Protein AF-A0A1Y3YN84-F1 (afdb_monomer)

Secondary structure (DSSP, 8-state):
---SSS--TT---EEE-TT-B--S-TT----B-TTBPPPPTT--EEE-EEEE-GGGTTT-SS-EEEE--SSSS--EEESS---------SSS---HHHHTTSSB--SSHHHHHHHHHHHHHHHTTS----

pLDDT: mean 76.92, std 13.46, range [42.78, 92.5]

Solvent-accessible surface area (backbone atoms only — not comparable to full-atom values): 8540 Å² total; per-residue (Å²): 118,86,88,82,86,90,80,59,95,87,70,72,70,44,81,46,48,93,69,58,38,74,62,93,53,87,85,62,89,51,77,43,51,80,59,36,52,79,88,64,87,98,63,58,65,52,70,50,69,70,44,75,36,69,89,49,46,90,79,38,94,51,58,3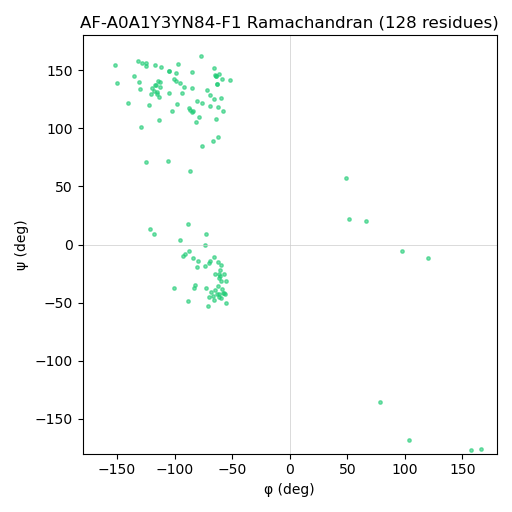6,31,28,42,40,62,96,47,95,54,61,52,67,42,62,74,62,94,56,59,83,72,64,76,88,50,90,62,101,60,75,58,60,90,69,50,64,71,18,56,63,71,60,96,41,64,69,55,41,53,53,51,50,52,51,48,51,61,55,50,68,76,58,69,70,70,128

Radius of gyration: 16.12 Å; Cα contacts (8 Å, |Δi|>4): 164; chains: 1; bounding box: 37×36×44 Å

Structure (mmCIF, N/CA/C/O backbone):
data_AF-A0A1Y3YN84-F1
#
_entry.id   AF-A0A1Y3YN84-F1
#
loop_
_atom_site.group_PDB
_atom_site.id
_atom_site.type_symbol
_atom_site.label_atom_id
_atom_site.label_alt_id
_atom_site.label_comp_id
_atom_site.label_asym_id
_atom_site.label_entity_id
_atom_site.label_seq_id
_atom_site.pdbx_PDB_ins_code
_atom_site.Cartn_x
_atom_site.Cartn_y
_atom_site.Cartn_z
_atom_site.occupancy
_atom_site.B_iso_or_equiv
_atom_site.auth_seq_id
_atom_site.auth_comp_id
_atom_site.auth_asym_id
_atom_site.auth_atom_id
_atom_site.pdbx_PDB_model_num
ATOM 1 N N . MET A 1 1 ? -4.710 -12.314 -6.245 1.00 56.88 1 MET A N 1
ATOM 2 C CA . MET A 1 1 ? -5.282 -11.963 -7.566 1.00 56.88 1 MET A CA 1
ATOM 3 C C . MET A 1 1 ? -4.521 -10.764 -8.119 1.00 56.88 1 MET A C 1
ATOM 5 O O . MET A 1 1 ? -4.291 -9.827 -7.368 1.00 56.88 1 MET A O 1
ATOM 9 N N . TYR A 1 2 ? -4.097 -10.813 -9.382 1.00 60.31 2 TYR A N 1
ATOM 10 C CA . TYR A 1 2 ? -3.457 -9.697 -10.083 1.00 60.31 2 TYR A CA 1
ATOM 11 C C . TYR A 1 2 ? -4.386 -9.208 -11.198 1.00 60.31 2 TYR A C 1
ATOM 13 O O . TYR A 1 2 ? -4.955 -10.024 -11.923 1.00 60.31 2 TYR A O 1
ATOM 21 N N . ALA A 1 3 ? -4.531 -7.892 -11.331 1.00 60.94 3 ALA A N 1
ATOM 22 C CA . ALA A 1 3 ? -5.281 -7.259 -12.407 1.00 60.94 3 ALA A CA 1
ATOM 23 C C . ALA A 1 3 ? -4.397 -6.179 -13.051 1.00 60.94 3 ALA A C 1
ATOM 25 O O . ALA A 1 3 ? -4.227 -5.098 -12.494 1.00 60.94 3 ALA A O 1
ATOM 26 N N . GLY A 1 4 ? -3.798 -6.494 -14.201 1.00 67.38 4 GLY A N 1
ATOM 27 C CA . GLY A 1 4 ? -2.925 -5.589 -14.950 1.00 67.38 4 GLY A CA 1
ATOM 28 C C . GLY A 1 4 ? -2.119 -6.313 -16.031 1.00 67.38 4 GLY A C 1
ATOM 29 O O . GLY A 1 4 ? -2.278 -7.515 -16.237 1.00 67.38 4 GLY A O 1
ATOM 30 N N . GLU A 1 5 ? -1.243 -5.577 -16.710 1.00 67.94 5 GLU A N 1
ATOM 31 C CA . GLU A 1 5 ? -0.194 -6.123 -17.576 1.00 67.94 5 GLU A CA 1
ATOM 32 C C . GLU A 1 5 ? 1.166 -5.751 -16.957 1.00 67.94 5 GLU A C 1
ATOM 34 O O . GLU A 1 5 ? 1.363 -4.598 -16.574 1.00 67.94 5 GLU A O 1
ATOM 39 N N . GLY A 1 6 ? 2.094 -6.707 -16.813 1.00 77.31 6 GLY A N 1
ATOM 40 C CA . GLY A 1 6 ? 3.470 -6.433 -16.359 1.00 77.31 6 GLY A CA 1
ATOM 41 C C . GLY A 1 6 ? 3.942 -7.120 -15.071 1.00 77.31 6 GLY A C 1
ATOM 42 O O . GLY A 1 6 ? 5.145 -7.122 -14.829 1.00 77.31 6 GLY A O 1
ATOM 43 N N . LEU A 1 7 ? 3.053 -7.745 -14.290 1.00 85.31 7 LEU A N 1
ATOM 44 C CA . LEU A 1 7 ? 3.423 -8.586 -13.139 1.00 85.31 7 LEU A CA 1
ATOM 45 C C . LEU A 1 7 ? 2.824 -9.989 -13.236 1.00 85.31 7 LEU A C 1
ATOM 47 O O . LEU A 1 7 ? 1.779 -10.205 -13.852 1.00 85.31 7 LEU A O 1
ATOM 51 N N . GLN A 1 8 ? 3.496 -10.943 -12.604 1.00 85.25 8 GLN A N 1
ATOM 52 C CA . GLN A 1 8 ? 3.094 -12.337 -12.492 1.00 85.25 8 GLN A CA 1
ATOM 53 C C . GLN A 1 8 ? 3.039 -12.774 -11.025 1.00 85.25 8 GLN A C 1
ATOM 55 O O . GLN A 1 8 ? 3.695 -12.216 -10.144 1.00 85.25 8 GLN A O 1
ATOM 60 N N . ASN A 1 9 ? 2.243 -13.810 -10.751 1.00 84.31 9 ASN A N 1
ATOM 61 C CA . ASN A 1 9 ? 2.217 -14.423 -9.427 1.00 84.31 9 ASN A CA 1
ATOM 62 C C . ASN A 1 9 ? 3.616 -14.949 -9.072 1.00 84.31 9 ASN A C 1
ATOM 64 O O . ASN A 1 9 ? 4.174 -15.763 -9.806 1.00 84.31 9 ASN A O 1
ATOM 68 N N . GLY A 1 10 ? 4.137 -14.526 -7.919 1.00 86.50 10 GLY A N 1
ATOM 69 C CA . GLY A 1 10 ? 5.473 -14.894 -7.444 1.00 86.50 10 GLY A CA 1
ATOM 70 C C . GLY A 1 10 ? 6.557 -13.851 -7.723 1.00 86.50 10 GLY A C 1
ATOM 71 O O . GLY A 1 10 ? 7.671 -14.022 -7.229 1.00 86.50 10 GLY A O 1
ATOM 72 N N . ASP A 1 11 ? 6.246 -12.773 -8.448 1.00 89.00 11 ASP A N 1
ATOM 73 C CA . ASP A 1 11 ? 7.189 -11.673 -8.646 1.00 89.00 11 ASP A CA 1
ATOM 74 C C . ASP A 1 11 ? 7.531 -10.982 -7.320 1.00 89.00 11 ASP A C 1
ATOM 76 O O . ASP A 1 11 ? 6.665 -10.700 -6.488 1.00 89.00 11 ASP A O 1
ATOM 80 N N . LEU A 1 12 ? 8.817 -10.668 -7.150 1.00 91.44 12 LEU A N 1
ATOM 81 C CA . LEU A 1 12 ? 9.314 -9.812 -6.080 1.00 91.44 12 LEU A CA 1
ATOM 82 C C . LEU A 1 12 ? 9.506 -8.397 -6.629 1.00 91.44 12 LEU A C 1
ATOM 84 O O . LEU A 1 12 ? 10.291 -8.195 -7.556 1.00 91.44 12 LEU A O 1
ATOM 88 N N . ILE A 1 13 ? 8.818 -7.427 -6.032 1.00 91.56 13 ILE A N 1
ATOM 89 C CA . ILE A 1 13 ? 8.823 -6.027 -6.468 1.00 91.56 13 ILE A CA 1
ATOM 90 C C . ILE A 1 13 ? 9.137 -5.086 -5.307 1.00 91.56 13 ILE A C 1
ATOM 92 O O . ILE A 1 13 ? 8.860 -5.403 -4.149 1.00 91.56 13 ILE A O 1
ATOM 96 N N . TRP A 1 14 ? 9.652 -3.901 -5.625 1.00 91.62 14 TRP A N 1
ATOM 97 C CA . TRP A 1 14 ? 9.703 -2.770 -4.698 1.00 91.62 14 TRP A CA 1
ATOM 98 C C . TRP A 1 14 ? 8.546 -1.808 -4.963 1.00 91.62 14 TRP A C 1
ATOM 100 O O . TRP A 1 14 ? 8.125 -1.629 -6.105 1.00 91.62 14 TRP A O 1
ATOM 110 N N . LEU A 1 15 ? 8.055 -1.159 -3.907 1.00 90.12 15 LEU A N 1
ATOM 111 C CA . LEU A 1 15 ? 7.017 -0.132 -3.988 1.00 90.12 15 LEU A CA 1
ATOM 112 C C . LEU A 1 15 ? 7.593 1.230 -3.613 1.00 90.12 15 LEU A C 1
ATOM 114 O O . LEU A 1 15 ? 8.360 1.343 -2.656 1.00 90.12 15 LEU A O 1
ATOM 118 N N . THR A 1 16 ? 7.180 2.261 -4.341 1.00 88.56 16 THR A N 1
ATOM 119 C CA . THR A 1 16 ? 7.489 3.661 -4.035 1.00 88.56 16 THR A CA 1
ATOM 120 C C . THR A 1 16 ? 6.230 4.525 -4.104 1.00 88.56 16 THR A C 1
ATOM 122 O O . THR A 1 16 ? 5.237 4.141 -4.721 1.00 88.56 16 THR A O 1
ATOM 125 N N . SER A 1 17 ? 6.251 5.676 -3.434 1.00 86.31 17 SER A N 1
ATOM 126 C CA . SER A 1 17 ? 5.176 6.672 -3.447 1.00 86.31 17 SER A CA 1
ATOM 127 C C . SER A 1 17 ? 5.747 8.070 -3.255 1.00 86.31 17 SER A C 1
ATOM 129 O O . SER A 1 17 ? 6.591 8.273 -2.381 1.00 86.31 17 SER A O 1
ATOM 131 N N . SER A 1 18 ? 5.241 9.066 -3.988 1.00 81.19 18 SER A N 1
ATOM 132 C CA . SER A 1 18 ? 5.625 10.470 -3.776 1.00 81.19 18 SER A CA 1
ATOM 133 C C . SER A 1 18 ? 5.073 11.044 -2.463 1.00 81.19 18 SER A C 1
ATOM 135 O O . SER A 1 18 ? 5.544 12.078 -1.973 1.00 81.19 18 SER A O 1
ATOM 137 N N . GLN A 1 19 ? 4.092 10.365 -1.858 1.00 77.31 19 GLN A N 1
ATOM 138 C CA . GLN A 1 19 ? 3.554 10.713 -0.544 1.00 77.31 19 GLN A CA 1
ATOM 139 C C . GLN A 1 19 ? 4.432 10.210 0.606 1.00 77.31 19 GLN A C 1
ATOM 141 O O . GLN A 1 19 ? 4.323 10.734 1.715 1.00 77.31 19 GLN A O 1
ATOM 146 N N . TRP A 1 20 ? 5.309 9.230 0.367 1.00 80.06 20 TRP A N 1
ATOM 147 C CA . TRP A 1 20 ? 6.210 8.703 1.388 1.00 80.06 20 TRP A CA 1
ATOM 148 C C . TRP A 1 20 ? 7.417 9.615 1.533 1.00 80.06 20 TRP A C 1
ATOM 150 O O . TRP A 1 20 ? 8.309 9.655 0.688 1.00 80.06 20 TRP A O 1
ATOM 160 N N . LYS A 1 21 ? 7.436 10.379 2.624 1.00 70.75 21 LYS A N 1
ATOM 161 C CA . LYS A 1 21 ? 8.475 11.378 2.871 1.00 70.75 21 LYS A CA 1
ATOM 162 C C . LYS A 1 21 ? 9.246 11.042 4.131 1.00 70.75 21 LYS A C 1
ATOM 164 O O . LYS A 1 21 ? 8.661 10.785 5.185 1.00 70.75 21 LYS A O 1
ATOM 169 N N . LEU A 1 22 ? 10.569 11.097 4.013 1.00 64.44 22 LEU A N 1
ATOM 170 C CA . LEU A 1 22 ? 11.443 11.223 5.168 1.00 64.44 22 LEU A CA 1
ATOM 171 C C . LEU A 1 22 ? 11.363 12.682 5.642 1.00 64.44 22 LEU A C 1
ATOM 173 O O . LEU A 1 22 ? 11.631 13.585 4.846 1.00 64.44 22 LEU A O 1
ATOM 177 N N . PRO A 1 23 ? 10.976 12.945 6.898 1.00 62.66 23 PRO A N 1
ATOM 178 C CA . PRO A 1 23 ? 11.032 14.281 7.459 1.00 62.66 23 PRO A CA 1
ATOM 179 C C . PRO A 1 23 ? 12.471 14.795 7.411 1.00 62.66 23 PRO A C 1
ATOM 181 O O . PRO A 1 23 ? 13.416 14.055 7.679 1.00 62.66 23 PRO A O 1
ATOM 184 N N . GLU A 1 24 ? 12.637 16.086 7.138 1.00 58.91 24 GLU A N 1
ATOM 185 C CA . GLU A 1 24 ? 13.954 16.729 7.023 1.00 58.91 24 GLU A CA 1
ATOM 186 C C . GLU A 1 24 ? 14.769 16.690 8.330 1.00 58.91 24 GLU A C 1
ATOM 188 O O . GLU A 1 24 ? 15.978 16.921 8.317 1.00 58.91 24 GLU A O 1
ATOM 193 N N . SER A 1 25 ? 14.136 16.378 9.470 1.00 58.28 25 SER A N 1
ATOM 194 C CA . SER A 1 25 ? 14.826 16.279 10.755 1.00 58.28 25 SER A CA 1
ATOM 195 C C . SER A 1 25 ? 15.423 14.879 10.981 1.00 58.28 25 SER A C 1
ATOM 197 O O . SER A 1 25 ? 14.662 13.922 11.194 1.00 58.28 25 SER A O 1
ATOM 199 N N . PRO A 1 26 ? 16.763 14.747 11.069 1.00 50.88 26 PRO A N 1
ATOM 200 C CA . PRO A 1 26 ? 17.454 13.469 11.275 1.00 50.88 26 PRO A CA 1
ATOM 201 C C . PRO A 1 26 ? 17.174 12.823 12.640 1.00 50.88 26 PRO A C 1
ATOM 203 O O . PRO A 1 26 ? 17.522 11.667 12.858 1.00 50.88 26 PRO A O 1
ATOM 206 N N . THR A 1 27 ? 16.538 13.541 13.569 1.00 52.88 27 THR A N 1
ATOM 207 C CA . THR A 1 27 ? 16.152 13.019 14.888 1.00 52.88 27 THR A CA 1
ATOM 208 C C . THR A 1 27 ? 14.827 12.267 14.891 1.00 52.88 27 THR A C 1
ATOM 210 O O . THR A 1 27 ? 14.506 11.636 15.894 1.00 52.88 27 THR A O 1
ATOM 213 N N . SER A 1 28 ? 14.044 12.342 13.811 1.00 53.75 28 SER A N 1
ATOM 214 C CA . SER A 1 28 ? 12.687 11.796 13.820 1.00 53.75 28 SER A CA 1
ATOM 215 C C . SER A 1 28 ? 12.648 10.294 13.547 1.00 53.75 28 SER A C 1
ATOM 217 O O . SER A 1 28 ? 11.863 9.613 14.182 1.00 53.75 28 SER A O 1
ATOM 219 N N . GLY A 1 29 ? 13.484 9.728 12.667 1.00 53.00 29 GLY A N 1
ATOM 220 C CA . GLY A 1 29 ? 13.439 8.282 12.372 1.00 53.00 29 GLY A CA 1
ATOM 221 C C . GLY A 1 29 ? 12.035 7.766 12.003 1.00 53.00 29 GLY A C 1
ATOM 222 O O . GLY A 1 29 ? 11.739 6.585 12.178 1.00 53.00 29 GLY A O 1
ATOM 223 N N . HIS A 1 30 ? 11.152 8.657 11.550 1.00 56.09 30 HIS A N 1
ATOM 224 C CA . HIS A 1 30 ? 9.750 8.381 11.269 1.00 56.09 30 HIS A CA 1
ATOM 225 C C . HIS A 1 30 ? 9.520 8.574 9.776 1.00 56.09 30 HIS A C 1
ATOM 227 O O . HIS A 1 30 ? 10.022 9.530 9.199 1.00 56.09 30 HIS A O 1
ATOM 233 N N . LEU A 1 31 ? 8.774 7.670 9.150 1.00 65.31 31 LEU A N 1
ATOM 234 C CA . LEU A 1 31 ? 8.291 7.842 7.785 1.00 65.31 31 LEU A CA 1
ATOM 235 C C . LEU A 1 31 ? 6.892 8.451 7.856 1.00 65.31 31 LEU A C 1
ATOM 237 O O . LEU A 1 31 ? 6.048 7.945 8.593 1.00 65.31 31 LEU A O 1
ATOM 241 N N . GLN A 1 32 ? 6.634 9.518 7.103 1.00 66.81 32 GLN A N 1
ATOM 242 C CA . GLN A 1 32 ? 5.280 10.044 6.965 1.00 66.81 32 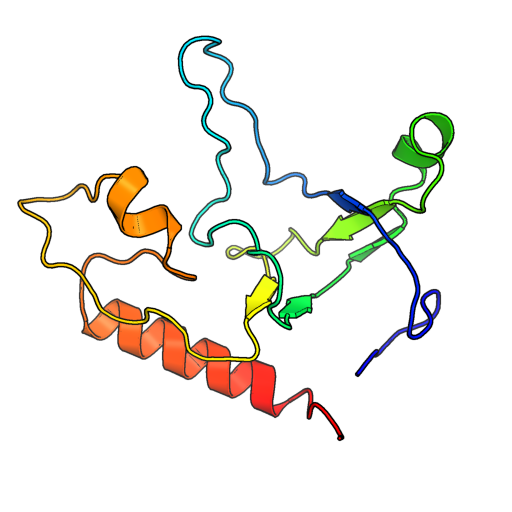GLN A CA 1
ATOM 243 C C . GLN A 1 32 ? 4.575 9.321 5.811 1.00 66.81 32 GLN A C 1
ATOM 245 O O . GLN A 1 32 ? 5.006 9.434 4.665 1.00 66.81 32 GLN A O 1
ATOM 250 N N . THR A 1 33 ? 3.496 8.596 6.118 1.00 66.12 33 THR A N 1
ATOM 251 C CA . THR A 1 33 ? 2.721 7.786 5.153 1.00 66.12 33 THR A CA 1
ATOM 252 C C . THR A 1 33 ? 1.262 8.235 5.000 1.00 66.12 33 THR A C 1
ATOM 254 O O . THR A 1 33 ? 0.463 7.563 4.353 1.00 66.12 33 THR A O 1
ATOM 257 N N . GLY A 1 34 ? 0.893 9.383 5.578 1.00 67.12 34 GLY A N 1
ATOM 258 C CA . GLY A 1 34 ? -0.483 9.884 5.559 1.00 67.12 34 GLY A CA 1
ATOM 259 C C . GLY A 1 34 ? -1.375 9.180 6.587 1.00 67.12 34 GLY A C 1
ATOM 260 O O . GLY A 1 34 ? -0.980 9.026 7.739 1.00 67.12 34 GLY A O 1
ATOM 261 N N . TYR A 1 35 ? -2.587 8.796 6.179 1.00 65.12 35 TYR A N 1
ATOM 262 C CA . TYR A 1 35 ? -3.607 8.167 7.039 1.00 65.12 35 TYR A CA 1
ATOM 263 C C . TYR A 1 35 ? -3.498 6.636 7.140 1.00 65.12 35 TYR A C 1
ATOM 265 O O . TYR A 1 35 ? -4.260 6.021 7.887 1.00 65.12 35 TYR A O 1
ATOM 273 N N . VAL A 1 36 ? -2.592 6.025 6.373 1.00 72.00 36 VAL A N 1
ATOM 274 C CA . VAL A 1 36 ? -2.419 4.570 6.278 1.00 72.00 36 VAL A CA 1
ATOM 275 C C . VAL A 1 36 ? -1.007 4.220 6.734 1.00 72.00 36 VAL A C 1
ATOM 277 O O . VAL A 1 36 ? -0.046 4.893 6.349 1.00 72.00 36 VAL A O 1
ATOM 280 N N . ASN A 1 37 ? -0.86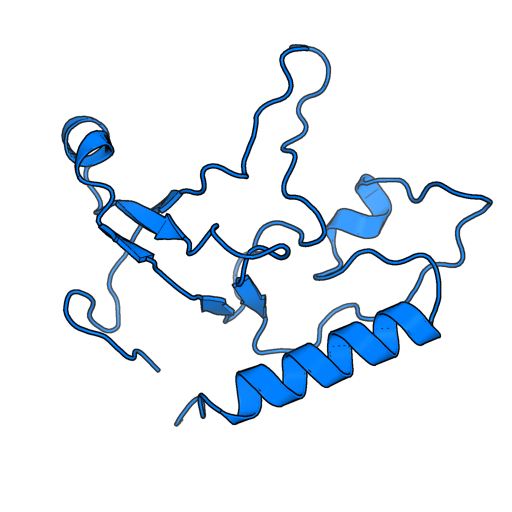7 3.192 7.566 1.00 77.25 37 ASN A N 1
ATOM 281 C CA . ASN A 1 37 ? 0.448 2.692 7.967 1.00 77.25 37 ASN A CA 1
ATOM 282 C C . ASN A 1 37 ? 1.095 1.845 6.865 1.00 77.25 37 ASN A C 1
ATOM 284 O O . ASN A 1 37 ? 0.435 1.359 5.949 1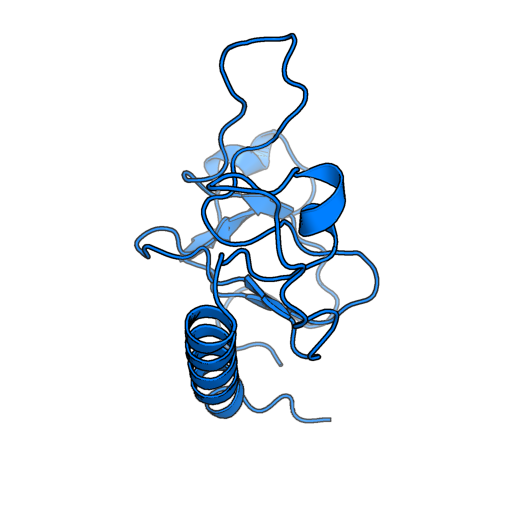.00 77.25 37 ASN A O 1
ATOM 288 N N . LEU A 1 38 ? 2.411 1.642 6.961 1.00 79.56 38 LEU A N 1
ATOM 289 C CA . LEU A 1 38 ? 3.092 0.727 6.049 1.00 79.56 38 LEU A CA 1
ATOM 290 C C . LEU A 1 38 ? 2.558 -0.712 6.191 1.00 79.56 38 LEU A C 1
ATOM 292 O O . LEU A 1 38 ? 2.266 -1.147 7.315 1.00 79.56 38 LEU A O 1
ATOM 296 N N . PRO A 1 39 ? 2.523 -1.475 5.082 1.00 84.62 39 PRO A N 1
ATOM 297 C CA . PRO A 1 39 ? 2.237 -2.903 5.108 1.00 84.62 39 PRO A CA 1
ATOM 298 C C . PRO A 1 39 ? 3.130 -3.651 6.099 1.00 84.62 39 PRO A C 1
ATOM 300 O O . PRO A 1 39 ? 4.322 -3.368 6.230 1.00 84.62 39 PRO A O 1
ATOM 303 N N . GLN A 1 40 ? 2.545 -4.625 6.784 1.00 83.56 40 GLN A N 1
ATOM 304 C CA . GLN A 1 40 ? 3.235 -5.540 7.681 1.00 83.56 40 GLN A CA 1
ATOM 305 C C . GLN A 1 40 ? 3.566 -6.847 6.961 1.00 83.56 40 GLN A C 1
ATOM 307 O O . GLN A 1 40 ? 2.895 -7.264 6.019 1.00 83.56 40 GLN A O 1
ATOM 312 N N . ASN A 1 41 ? 4.593 -7.533 7.451 1.00 85.62 41 ASN A N 1
ATOM 313 C CA . ASN A 1 41 ? 4.989 -8.833 6.915 1.00 85.62 41 ASN A CA 1
ATOM 314 C C . ASN A 1 41 ? 3.906 -9.899 7.151 1.00 85.62 41 ASN A C 1
ATOM 316 O O . ASN A 1 41 ? 3.221 -9.868 8.171 1.00 85.62 41 ASN A O 1
ATOM 320 N N . ASN A 1 42 ? 3.854 -10.902 6.267 1.00 86.56 42 ASN A N 1
ATOM 321 C CA . ASN A 1 42 ? 2.968 -12.077 6.344 1.00 86.56 42 ASN A CA 1
ATOM 322 C C . ASN A 1 42 ? 1.464 -11.789 6.197 1.00 86.56 42 ASN A C 1
ATOM 324 O O . ASN A 1 42 ? 0.650 -12.625 6.584 1.00 86.56 42 ASN A O 1
ATOM 328 N N . TRP A 1 43 ? 1.100 -10.642 5.626 1.00 87.56 43 TRP A N 1
ATOM 329 C CA . TRP A 1 43 ? -0.281 -10.308 5.287 1.00 87.56 43 TRP A CA 1
ATOM 330 C C . TRP A 1 43 ? -0.443 -10.125 3.782 1.00 87.56 43 TRP A C 1
ATOM 332 O O . TRP A 1 43 ? 0.509 -9.799 3.070 1.00 87.56 43 TRP A O 1
ATOM 342 N N . GLU A 1 44 ? -1.666 -10.336 3.311 1.00 88.62 44 GLU A N 1
ATOM 343 C CA . GLU A 1 44 ? -2.042 -10.108 1.922 1.00 88.62 44 GLU A CA 1
ATOM 344 C C . GLU A 1 44 ? -2.652 -8.720 1.772 1.00 88.62 44 GLU A C 1
ATOM 346 O O . GLU A 1 44 ? -3.433 -8.283 2.618 1.00 88.62 44 GLU A O 1
ATOM 351 N N . TYR A 1 45 ? -2.303 -8.034 0.686 1.00 89.38 45 TYR A N 1
ATOM 352 C CA . TYR A 1 45 ? -2.735 -6.666 0.438 1.00 89.38 45 TYR A CA 1
ATOM 353 C C . TYR A 1 45 ? -3.301 -6.507 -0.971 1.00 89.38 45 TYR A C 1
ATOM 355 O O . TYR A 1 45 ? -2.731 -7.003 -1.944 1.00 89.38 45 TYR A O 1
ATOM 363 N N . LEU A 1 46 ? -4.381 -5.737 -1.082 1.00 89.56 46 LEU A N 1
ATOM 364 C CA . LEU A 1 46 ? -4.838 -5.144 -2.329 1.00 89.56 46 LEU A CA 1
ATOM 365 C C . LEU A 1 46 ? -4.071 -3.835 -2.547 1.00 89.56 46 LEU A C 1
ATOM 367 O O . LEU A 1 46 ? -4.201 -2.890 -1.767 1.00 89.56 46 LEU A O 1
ATOM 371 N N . VAL A 1 47 ? -3.261 -3.793 -3.604 1.00 89.62 47 VAL A N 1
ATOM 372 C CA . VAL A 1 47 ? -2.363 -2.674 -3.917 1.00 89.62 47 VAL A CA 1
ATOM 373 C C . VAL A 1 47 ? -2.704 -2.108 -5.289 1.00 89.62 47 VAL A C 1
ATOM 375 O O . VAL A 1 47 ? -2.765 -2.849 -6.269 1.00 89.62 47 VAL A O 1
ATOM 378 N N . PHE A 1 48 ? -2.879 -0.789 -5.377 1.00 88.88 48 PHE A N 1
ATOM 379 C CA . PHE A 1 48 ? -3.130 -0.107 -6.648 1.00 88.88 48 PHE A CA 1
ATOM 380 C C . PHE A 1 48 ? -1.854 0.569 -7.147 1.00 88.88 48 PHE A C 1
ATOM 382 O O . PHE A 1 48 ? -1.340 1.505 -6.532 1.00 88.88 48 PHE A O 1
ATOM 389 N N . LEU A 1 49 ? -1.354 0.090 -8.284 1.00 89.44 49 LEU A N 1
ATOM 390 C CA . LEU A 1 49 ? -0.141 0.591 -8.924 1.00 89.44 49 LEU A CA 1
ATOM 391 C C . LEU A 1 49 ? -0.503 1.568 -10.045 1.00 89.44 49 LEU A C 1
ATOM 393 O O . LEU A 1 49 ? -1.457 1.345 -10.788 1.00 89.44 49 LEU A O 1
ATOM 397 N N . GLN A 1 50 ? 0.275 2.638 -10.179 1.00 89.50 50 GLN A N 1
ATOM 398 C CA . GLN A 1 50 ? 0.206 3.545 -11.323 1.00 89.50 50 GLN A CA 1
ATOM 399 C C . GLN A 1 50 ? 1.006 3.006 -12.516 1.00 89.50 50 GLN A C 1
ATOM 401 O O . GLN A 1 50 ? 0.606 3.200 -13.662 1.00 89.50 50 GLN A O 1
ATOM 406 N N . GLY A 1 51 ? 2.122 2.327 -12.247 1.00 89.50 51 GLY A N 1
ATOM 407 C CA . GLY A 1 51 ? 3.011 1.769 -13.264 1.00 89.50 51 GLY A CA 1
ATOM 408 C C . GLY A 1 51 ? 4.432 1.544 -12.737 1.00 89.50 51 GLY A C 1
ATOM 409 O O . GLY A 1 51 ? 4.680 1.764 -11.547 1.00 89.50 51 GLY A O 1
ATOM 410 N N . PRO A 1 52 ? 5.358 1.087 -13.596 1.00 91.12 52 PRO A N 1
ATOM 411 C CA . PRO A 1 52 ? 6.771 0.981 -13.246 1.00 91.12 52 PRO A CA 1
ATOM 412 C C . PRO A 1 52 ? 7.384 2.369 -13.000 1.00 91.12 52 PRO A C 1
ATOM 414 O O . PRO A 1 52 ? 7.009 3.349 -13.643 1.00 91.12 52 PRO A O 1
ATOM 417 N N . ALA A 1 53 ? 8.323 2.437 -12.058 1.00 91.19 53 ALA A N 1
ATOM 418 C CA . ALA A 1 53 ? 9.099 3.626 -11.717 1.00 91.19 53 ALA A CA 1
ATOM 419 C C . ALA A 1 53 ? 10.527 3.473 -12.269 1.00 91.19 53 ALA A C 1
ATOM 421 O O . ALA A 1 53 ? 11.487 3.202 -11.535 1.00 91.19 53 ALA A O 1
ATOM 422 N N . ASP A 1 54 ? 10.639 3.566 -13.597 1.00 89.56 54 ASP A N 1
ATOM 423 C CA . ASP A 1 54 ? 11.854 3.263 -14.364 1.00 89.56 54 ASP A CA 1
ATOM 424 C C . ASP A 1 54 ? 13.075 4.087 -13.919 1.00 89.56 54 ASP A C 1
ATOM 426 O O . ASP A 1 54 ? 14.217 3.645 -14.063 1.00 89.56 54 ASP A O 1
ATOM 430 N N . GLU A 1 55 ? 12.864 5.267 -13.331 1.00 90.44 55 GLU A N 1
ATOM 431 C CA . GLU A 1 55 ? 13.926 6.117 -12.795 1.00 90.44 55 GLU A CA 1
ATOM 432 C C . GLU A 1 55 ? 14.734 5.452 -11.669 1.00 90.44 55 GLU A C 1
ATOM 434 O O . GLU A 1 55 ? 15.904 5.791 -11.472 1.00 90.44 55 GLU A O 1
ATOM 439 N N . PHE A 1 56 ? 14.147 4.485 -10.956 1.00 88.88 56 PHE A N 1
ATOM 440 C CA . PHE A 1 56 ? 14.811 3.740 -9.884 1.00 88.88 56 PHE A CA 1
ATOM 441 C C . PHE A 1 56 ? 15.463 2.440 -10.370 1.00 88.88 56 PHE A C 1
ATOM 443 O O . PHE A 1 56 ? 16.254 1.839 -9.638 1.00 88.88 56 PHE A O 1
ATOM 450 N N . GLN A 1 57 ? 15.197 2.017 -11.607 1.00 87.19 57 GLN A N 1
ATOM 451 C CA . GLN A 1 57 ? 15.725 0.770 -12.161 1.00 87.19 57 GLN A CA 1
ATOM 452 C C . GLN A 1 57 ? 17.266 0.692 -12.213 1.00 87.19 57 GLN A C 1
ATOM 454 O O . GLN A 1 57 ? 17.802 -0.402 -12.047 1.00 87.19 57 GLN A O 1
ATOM 459 N N . PRO A 1 58 ? 18.025 1.794 -12.393 1.00 90.94 58 PRO A N 1
ATOM 460 C CA . PRO A 1 58 ? 19.487 1.758 -12.288 1.00 90.94 58 PRO A CA 1
ATOM 461 C C . PRO A 1 58 ? 20.023 1.526 -10.865 1.00 90.94 58 PRO A C 1
ATOM 463 O O . PRO A 1 58 ? 21.218 1.279 -10.709 1.00 90.94 58 PRO A O 1
ATOM 466 N N . ILE A 1 59 ? 19.182 1.666 -9.833 1.00 91.81 59 ILE A N 1
ATOM 467 C CA . ILE A 1 59 ? 19.569 1.604 -8.413 1.00 91.81 59 ILE A CA 1
ATOM 468 C C . ILE A 1 59 ? 19.234 0.236 -7.812 1.00 91.81 59 ILE A C 1
ATOM 470 O O . ILE A 1 59 ? 20.002 -0.278 -6.997 1.00 91.81 59 ILE A O 1
ATOM 474 N N . TYR A 1 60 ? 18.104 -0.350 -8.206 1.00 89.00 60 TYR A N 1
ATOM 475 C CA . TYR A 1 60 ? 17.590 -1.595 -7.643 1.00 89.00 60 TYR A CA 1
ATOM 476 C C . TYR A 1 60 ? 17.589 -2.720 -8.678 1.00 89.00 60 TYR A C 1
ATOM 478 O O . TYR A 1 60 ? 17.259 -2.518 -9.843 1.00 89.00 60 TYR A O 1
ATOM 486 N N . GLU A 1 61 ? 17.940 -3.927 -8.236 1.00 89.62 61 GLU A N 1
ATOM 487 C CA . GLU A 1 61 ? 17.919 -5.117 -9.094 1.00 89.62 61 GLU A CA 1
ATOM 488 C C . GLU A 1 61 ? 16.488 -5.581 -9.393 1.00 89.62 61 GLU A C 1
ATOM 490 O O . GLU A 1 61 ? 16.199 -6.031 -10.499 1.00 89.62 61 GLU A O 1
ATOM 495 N N . GLN A 1 62 ? 15.587 -5.474 -8.412 1.00 90.94 62 GLN A N 1
ATOM 496 C CA . GLN A 1 62 ? 14.176 -5.818 -8.576 1.00 90.94 62 GLN A CA 1
ATOM 497 C C . GLN A 1 62 ? 13.403 -4.634 -9.168 1.00 90.94 62 GLN A C 1
ATOM 499 O O . GLN A 1 62 ? 13.740 -3.481 -8.880 1.00 90.94 62 GLN A O 1
ATOM 504 N N . PRO A 1 63 ? 12.347 -4.901 -9.952 1.00 91.50 63 PRO A N 1
ATOM 505 C CA . PRO A 1 63 ? 11.534 -3.846 -10.531 1.00 91.50 63 PRO A CA 1
ATOM 506 C C . PRO A 1 63 ? 10.853 -3.021 -9.436 1.00 91.50 63 PRO A C 1
ATOM 508 O O . PRO A 1 63 ? 10.346 -3.553 -8.442 1.00 91.50 63 PRO A O 1
ATOM 511 N N . VAL A 1 64 ? 10.840 -1.707 -9.639 1.00 92.50 64 VAL A N 1
ATOM 512 C CA . VAL A 1 64 ? 10.214 -0.744 -8.733 1.00 92.50 64 VAL A CA 1
ATOM 513 C C . VAL A 1 64 ? 8.912 -0.266 -9.359 1.00 92.50 64 VAL A C 1
ATOM 515 O O . VAL A 1 64 ? 8.894 0.131 -10.521 1.00 92.50 64 VAL A O 1
ATOM 518 N N . TYR A 1 65 ? 7.826 -0.292 -8.594 1.00 92.12 65 TYR A N 1
ATOM 519 C CA . TYR A 1 65 ? 6.516 0.178 -9.026 1.00 92.12 65 TYR A CA 1
ATOM 520 C C . TYR A 1 65 ? 6.049 1.362 -8.187 1.00 92.12 65 TYR A C 1
ATOM 522 O O . TYR A 1 65 ? 6.154 1.371 -6.958 1.00 92.12 65 TYR A O 1
ATOM 530 N N . GLN A 1 66 ? 5.495 2.352 -8.874 1.00 90.50 66 GLN A N 1
ATOM 531 C CA . GLN A 1 66 ? 4.887 3.526 -8.279 1.00 90.50 66 GLN A CA 1
ATOM 532 C C . GLN A 1 66 ? 3.469 3.177 -7.820 1.00 90.50 66 GLN A C 1
ATOM 534 O O . GLN A 1 66 ? 2.625 2.740 -8.610 1.00 90.50 66 GLN A O 1
ATOM 539 N N . LEU A 1 67 ? 3.202 3.385 -6.533 1.00 89.81 67 LEU A N 1
ATOM 540 C CA . LEU A 1 67 ? 1.855 3.347 -5.986 1.00 89.81 67 LEU A CA 1
ATOM 541 C C . LEU A 1 67 ? 1.030 4.463 -6.603 1.00 89.81 67 LEU A C 1
ATOM 543 O O . LEU A 1 67 ? 1.519 5.565 -6.849 1.00 89.81 67 LEU A O 1
ATOM 547 N N . ARG A 1 68 ? -0.250 4.186 -6.803 1.00 87.25 68 ARG A N 1
ATOM 548 C CA . ARG A 1 68 ? -1.198 5.216 -7.180 1.00 87.25 68 ARG A CA 1
ATOM 549 C C . ARG A 1 68 ? -1.319 6.234 -6.038 1.00 87.25 68 ARG A C 1
ATOM 551 O O . ARG A 1 68 ? -1.873 5.923 -4.989 1.00 87.25 68 ARG A O 1
ATOM 558 N N . ASP A 1 69 ? -0.769 7.427 -6.234 1.00 79.50 69 ASP A N 1
ATOM 559 C CA . ASP A 1 69 ? -0.634 8.465 -5.206 1.00 79.50 69 ASP A CA 1
ATOM 560 C C . ASP A 1 69 ? -1.328 9.792 -5.579 1.00 79.50 69 ASP A C 1
ATOM 562 O O . ASP A 1 69 ? -1.186 10.797 -4.881 1.00 79.50 69 ASP A O 1
ATOM 566 N N . ASP A 1 70 ? -2.169 9.761 -6.619 1.00 79.19 70 ASP A N 1
ATOM 567 C CA . ASP A 1 70 ? -3.158 10.794 -6.962 1.00 79.19 70 ASP A CA 1
ATOM 568 C C . ASP A 1 70 ? -4.374 10.797 -6.010 1.00 79.19 70 ASP A C 1
ATOM 570 O O . ASP A 1 70 ? -5.288 11.609 -6.160 1.00 79.19 70 ASP A O 1
ATOM 574 N N . LEU A 1 71 ? -4.393 9.895 -5.025 1.00 73.88 71 LEU A N 1
ATOM 575 C CA . LEU A 1 71 ? -5.467 9.713 -4.052 1.00 73.88 71 LEU A CA 1
ATOM 576 C C . LEU A 1 71 ? -5.092 10.282 -2.679 1.00 73.88 71 LEU A C 1
ATOM 578 O O . LEU A 1 71 ? -3.942 10.230 -2.254 1.00 73.88 71 LEU A O 1
ATOM 582 N N . THR A 1 72 ? -6.092 10.755 -1.931 1.00 69.31 72 THR A N 1
ATOM 583 C CA . THR A 1 72 ? -5.919 11.239 -0.545 1.00 69.31 72 THR A CA 1
ATOM 584 C C . THR A 1 72 ? -5.402 10.155 0.406 1.00 69.31 72 THR A C 1
ATOM 586 O O . THR A 1 72 ? -4.743 10.457 1.398 1.00 69.31 72 THR A O 1
ATOM 589 N N . LEU A 1 73 ? -5.722 8.893 0.120 1.00 68.38 73 LEU A N 1
ATOM 590 C CA . LEU A 1 73 ? -5.285 7.729 0.880 1.00 68.38 73 LEU A CA 1
ATOM 591 C C . LEU A 1 73 ? -4.385 6.885 -0.013 1.00 68.38 73 LEU A C 1
ATOM 593 O O . LEU A 1 73 ? -4.778 6.556 -1.132 1.00 68.38 73 LEU A O 1
ATOM 597 N N . THR A 1 74 ? -3.204 6.515 0.490 1.00 73.56 74 THR A N 1
ATOM 598 C CA . THR A 1 74 ? -2.349 5.539 -0.192 1.00 73.56 74 THR A CA 1
ATOM 599 C C . THR A 1 74 ? -3.110 4.208 -0.263 1.00 73.56 74 THR A C 1
ATOM 601 O O . THR A 1 74 ? -3.454 3.658 0.785 1.00 73.56 74 THR A O 1
ATOM 604 N N . PRO A 1 75 ? -3.405 3.686 -1.463 1.00 78.00 75 PRO A N 1
ATOM 605 C CA . PRO A 1 75 ? -4.345 2.588 -1.646 1.00 78.00 75 PRO A CA 1
ATOM 606 C C . PRO A 1 75 ? -3.638 1.236 -1.479 1.00 78.00 75 PRO A C 1
ATOM 608 O O . PRO A 1 75 ? -3.523 0.452 -2.421 1.00 78.00 75 PRO A O 1
ATOM 611 N N . ILE A 1 76 ? -3.121 0.985 -0.277 1.00 87.81 76 ILE A N 1
ATOM 612 C CA . ILE A 1 76 ? -2.654 -0.336 0.138 1.00 87.81 76 ILE A CA 1
ATOM 613 C C . ILE A 1 76 ? -3.576 -0.813 1.249 1.00 87.81 76 ILE A C 1
ATOM 615 O O . ILE A 1 76 ? -3.524 -0.286 2.357 1.00 87.81 76 ILE A O 1
ATOM 619 N N . LEU A 1 77 ? -4.427 -1.785 0.931 1.00 88.31 77 LEU A N 1
ATOM 620 C CA . LEU A 1 77 ? -5.465 -2.270 1.833 1.00 88.31 77 LEU A CA 1
ATOM 621 C C . LEU A 1 77 ? -5.171 -3.708 2.244 1.00 88.31 77 LEU A C 1
ATOM 623 O O . LEU A 1 77 ? -4.969 -4.554 1.376 1.00 88.31 77 LEU A O 1
ATOM 627 N N . CYS A 1 78 ? -5.146 -4.004 3.541 1.00 89.06 78 CYS A N 1
ATOM 628 C CA . CYS A 1 78 ? -4.952 -5.375 4.016 1.00 89.06 78 CYS A CA 1
ATOM 629 C C . CYS A 1 78 ? -6.195 -6.206 3.685 1.00 89.06 78 CYS A C 1
ATOM 631 O O . CYS A 1 78 ? -7.304 -5.816 4.031 1.00 89.06 78 CYS A O 1
ATOM 633 N N . CYS A 1 79 ? -6.051 -7.365 3.050 1.00 88.25 79 CYS A N 1
ATOM 634 C CA . CYS A 1 79 ? -7.196 -8.220 2.723 1.00 88.25 79 CYS A CA 1
ATOM 635 C C . CYS A 1 79 ? -7.901 -8.757 3.978 1.00 88.25 79 CYS A C 1
ATOM 637 O O . CYS A 1 79 ? -9.097 -9.039 3.943 1.00 88.25 79 CYS A O 1
ATOM 639 N N . THR A 1 80 ? -7.169 -8.861 5.088 1.00 86.62 80 THR A N 1
ATOM 640 C CA . THR A 1 80 ? -7.701 -9.285 6.383 1.00 86.62 80 THR A CA 1
ATOM 641 C C . THR A 1 80 ? -7.944 -8.079 7.279 1.00 86.62 80 THR A C 1
ATOM 643 O O . THR A 1 80 ? -7.153 -7.135 7.320 1.00 86.62 80 THR A O 1
ATOM 646 N N . ASP A 1 81 ? -9.026 -8.122 8.047 1.00 84.81 81 ASP A N 1
ATOM 647 C CA . ASP A 1 81 ? -9.253 -7.162 9.118 1.00 84.81 81 ASP A CA 1
ATOM 648 C C . ASP A 1 81 ? -8.415 -7.555 10.327 1.00 84.81 81 ASP A C 1
ATOM 650 O O . ASP A 1 81 ? -8.659 -8.570 10.980 1.00 84.81 81 ASP A O 1
ATOM 654 N N . TRP A 1 82 ? -7.397 -6.756 10.613 1.00 73.00 82 TRP A N 1
ATOM 655 C CA . TRP A 1 82 ? -6.559 -6.920 11.789 1.00 73.00 82 TRP A CA 1
ATOM 656 C C . TRP A 1 82 ? -6.453 -5.566 12.493 1.00 73.00 82 TRP A C 1
ATOM 658 O O . TRP A 1 82 ? -6.264 -4.539 11.845 1.00 73.00 82 TRP A O 1
ATOM 668 N N . ASN A 1 83 ? -6.622 -5.572 13.819 1.00 64.56 83 ASN A N 1
ATOM 669 C CA . ASN A 1 83 ? -6.522 -4.395 14.689 1.00 64.56 83 ASN A CA 1
ATOM 670 C C . ASN A 1 83 ? -7.323 -3.163 14.208 1.00 64.56 83 ASN A C 1
ATOM 672 O O . ASN A 1 83 ? -6.772 -2.079 14.028 1.00 64.56 83 ASN A O 1
ATOM 676 N N . ALA A 1 84 ? -8.636 -3.328 14.021 1.00 59.94 84 ALA A N 1
ATOM 677 C CA . ALA A 1 84 ? -9.567 -2.233 13.714 1.00 59.94 84 ALA A CA 1
ATOM 678 C C . ALA A 1 84 ? -10.147 -1.557 14.978 1.00 59.94 84 ALA A C 1
ATOM 680 O O . ALA A 1 84 ? -11.182 -0.897 14.916 1.00 59.94 84 ALA A O 1
ATOM 681 N N . GLU A 1 85 ? -9.525 -1.749 16.142 1.00 59.56 85 GLU A N 1
ATOM 682 C CA . GLU A 1 85 ? -9.991 -1.163 17.401 1.00 59.56 85 GLU A CA 1
ATOM 683 C C . GLU A 1 85 ? -9.448 0.265 17.551 1.00 59.56 85 GLU A C 1
ATOM 685 O O . GLU A 1 85 ? -8.273 0.536 17.294 1.00 59.56 85 GLU A O 1
ATOM 690 N N . VAL A 1 86 ? -10.306 1.204 17.954 1.00 58.28 86 VAL A N 1
ATOM 691 C CA . VAL A 1 86 ? -9.873 2.560 18.307 1.00 58.28 86 VAL A CA 1
ATOM 692 C C . VAL A 1 86 ? -9.420 2.540 19.762 1.00 58.28 86 VAL A C 1
ATOM 694 O O . VAL A 1 86 ? -10.237 2.356 20.661 1.00 58.28 86 VAL A O 1
ATOM 697 N N . GLU A 1 87 ? -8.127 2.754 20.014 1.00 57.38 87 GLU A N 1
ATOM 698 C CA . GLU A 1 87 ? -7.687 3.091 21.368 1.00 57.38 87 GLU A CA 1
ATOM 699 C C . GLU A 1 87 ? -8.193 4.502 21.696 1.00 57.38 87 GLU A C 1
ATOM 701 O O . GLU A 1 87 ? -7.862 5.467 21.001 1.00 57.38 87 GLU A O 1
ATOM 706 N N . GLU A 1 88 ? -9.019 4.631 22.740 1.00 53.75 88 GLU A N 1
ATOM 707 C CA . GLU A 1 88 ? -9.429 5.932 23.276 1.00 53.75 88 GLU A CA 1
ATOM 708 C C . GLU A 1 88 ? -8.185 6.679 23.783 1.00 53.75 88 GLU A C 1
ATOM 710 O O . GLU A 1 88 ? -7.729 6.508 24.915 1.00 53.75 88 GLU A O 1
ATOM 715 N N . GLY A 1 89 ? -7.597 7.502 22.915 1.00 52.69 89 GLY A N 1
ATOM 716 C CA . GLY A 1 89 ? -6.475 8.355 23.271 1.00 52.69 89 GLY A CA 1
ATOM 717 C C . GLY A 1 89 ? -6.876 9.394 24.321 1.00 52.69 89 GLY A C 1
ATOM 718 O O . GLY A 1 89 ? -7.977 9.946 24.301 1.00 52.69 89 GLY A O 1
ATOM 719 N N . GLN A 1 90 ? -5.953 9.726 25.227 1.00 42.78 90 GLN A N 1
ATOM 720 C CA . GLN A 1 90 ? -6.087 10.923 26.058 1.00 42.78 90 GLN A CA 1
ATOM 721 C C . GLN A 1 90 ? -5.749 12.171 25.221 1.00 42.78 90 GLN A C 1
ATOM 723 O O . GLN A 1 90 ? -4.621 12.659 25.245 1.00 42.78 90 GLN A O 1
ATOM 728 N N . GLY A 1 91 ? -6.735 12.692 24.483 1.00 50.59 91 GLY A N 1
ATOM 729 C CA . GLY A 1 91 ? -6.648 13.952 23.729 1.00 50.59 91 GLY A CA 1
ATOM 730 C C . GLY A 1 91 ? -6.468 13.795 22.212 1.00 50.59 91 GLY A C 1
ATOM 731 O O . GLY A 1 91 ? -6.604 12.707 21.665 1.00 50.59 91 GLY A O 1
ATOM 732 N N . ASP A 1 92 ? -6.144 14.896 21.527 1.00 50.91 92 ASP A N 1
ATOM 733 C CA . ASP A 1 92 ? -6.138 15.006 20.052 1.00 50.91 92 ASP A CA 1
ATOM 734 C C . ASP A 1 92 ? -4.976 14.267 19.343 1.00 50.91 92 ASP A C 1
ATOM 736 O O . ASP A 1 92 ? -4.769 14.427 18.140 1.00 50.91 92 ASP A O 1
ATOM 740 N N . THR A 1 93 ? -4.194 13.449 20.051 1.00 53.94 93 THR A N 1
ATOM 741 C CA . THR A 1 93 ? -2.986 12.805 19.506 1.00 53.94 93 THR A CA 1
ATOM 742 C C . THR A 1 93 ? -2.853 11.369 19.997 1.00 53.94 93 THR A C 1
ATOM 744 O O . THR A 1 93 ? -2.743 11.137 21.197 1.00 53.94 93 THR A O 1
ATOM 747 N N . ILE A 1 94 ? -2.797 10.416 19.062 1.00 58.19 94 ILE A N 1
ATOM 748 C CA . ILE A 1 94 ? -2.421 9.018 19.320 1.00 58.19 94 ILE A CA 1
ATOM 749 C C . ILE A 1 94 ? -0.908 8.888 19.100 1.00 58.19 94 ILE A C 1
ATOM 751 O O . ILE A 1 94 ? -0.378 9.420 18.118 1.00 58.19 94 ILE A O 1
ATOM 755 N N . LEU A 1 95 ? -0.181 8.203 19.991 1.00 63.53 95 LEU A N 1
ATOM 756 C CA . LEU A 1 95 ? 1.250 7.982 19.778 1.00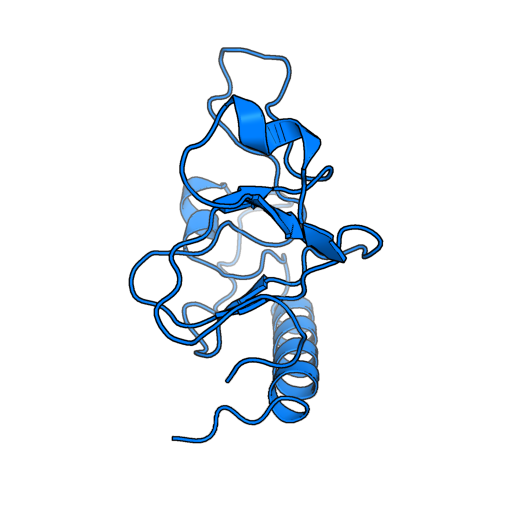 63.53 95 LEU A CA 1
ATOM 757 C C . LEU A 1 95 ? 1.449 6.963 18.653 1.00 63.53 95 LEU A C 1
ATOM 759 O O . LEU A 1 95 ? 0.883 5.875 18.666 1.00 63.53 95 LEU A O 1
ATOM 763 N N . TYR A 1 96 ? 2.344 7.258 17.709 1.00 65.69 96 TYR A N 1
ATOM 764 C CA . TYR A 1 96 ? 2.614 6.357 16.581 1.00 65.69 96 TYR A CA 1
ATOM 765 C C . TYR A 1 96 ? 3.022 4.937 17.018 1.00 65.69 96 TYR A C 1
ATOM 767 O O . TYR A 1 96 ? 2.704 3.962 16.350 1.00 65.69 96 TYR A O 1
ATOM 775 N N . LYS A 1 97 ? 3.688 4.782 18.171 1.00 66.75 97 LYS A N 1
ATOM 776 C CA . LYS A 1 97 ? 4.061 3.462 18.720 1.00 66.75 97 LYS A CA 1
ATOM 777 C C . LYS A 1 97 ? 2.848 2.555 19.015 1.00 66.75 97 LYS A C 1
ATOM 779 O O . LYS A 1 97 ? 3.018 1.339 19.018 1.00 66.75 97 LYS A O 1
ATOM 784 N N . GLU A 1 98 ? 1.692 3.157 19.296 1.00 67.44 98 GLU A N 1
ATOM 785 C CA . GLU A 1 98 ? 0.412 2.502 19.590 1.00 67.44 98 GLU A CA 1
ATOM 786 C C . GLU A 1 98 ? -0.335 2.256 18.272 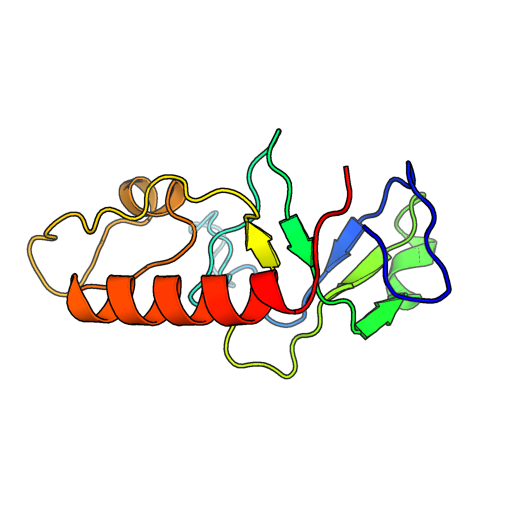1.00 67.44 98 GLU A C 1
ATOM 788 O O . GLU A 1 98 ? -0.670 1.121 17.953 1.00 67.44 98 GLU A O 1
ATOM 793 N N . ALA A 1 99 ? -0.429 3.279 17.414 1.00 68.50 99 ALA A N 1
ATOM 794 C CA . ALA A 1 99 ? -1.137 3.193 16.135 1.00 68.50 99 ALA A CA 1
ATOM 795 C C . ALA A 1 99 ? -0.421 2.391 15.032 1.00 68.50 99 ALA A C 1
ATOM 797 O O . ALA A 1 99 ? -1.070 1.994 14.070 1.00 68.50 99 ALA A O 1
ATOM 798 N N . ARG A 1 100 ? 0.897 2.147 15.115 1.00 71.31 100 ARG A N 1
ATOM 799 C CA . ARG A 1 100 ? 1.684 1.484 14.043 1.00 71.31 100 ARG A CA 1
ATOM 800 C C . ARG A 1 100 ? 1.217 0.069 13.694 1.00 71.31 100 ARG A C 1
ATOM 802 O O . ARG A 1 100 ? 1.635 -0.475 12.678 1.00 71.31 100 ARG A O 1
ATOM 809 N N . TRP A 1 101 ? 0.435 -0.543 14.579 1.00 73.12 101 TRP A N 1
ATOM 810 C CA . TRP A 1 101 ? -0.121 -1.879 14.397 1.00 73.12 101 TRP A CA 1
ATOM 811 C C . TRP A 1 101 ? -1.538 -1.855 13.825 1.00 73.12 101 TRP A C 1
ATOM 813 O O . TRP A 1 101 ? -2.165 -2.905 13.759 1.00 73.12 101 TRP A O 1
ATOM 823 N N . HIS A 1 102 ? -2.068 -0.684 13.480 1.00 76.50 102 HIS A N 1
ATOM 824 C CA . HIS A 1 102 ? -3.381 -0.532 12.863 1.00 76.50 102 HIS A CA 1
ATOM 825 C C . HIS A 1 102 ? -3.188 -0.224 11.378 1.00 76.50 102 HIS A C 1
ATOM 827 O O . HIS A 1 102 ? -2.204 0.400 10.992 1.00 76.50 102 HIS A O 1
ATOM 833 N N . GLU A 1 103 ? -4.112 -0.643 10.521 1.00 81.69 103 GLU A N 1
ATOM 834 C CA . GLU A 1 103 ? -4.087 -0.246 9.106 1.00 81.69 103 GLU A CA 1
ATOM 835 C C . GLU A 1 103 ? -4.433 1.243 8.950 1.00 81.69 103 GLU A C 1
ATOM 837 O O . GLU A 1 103 ? -3.731 1.991 8.264 1.00 81.69 103 GLU A O 1
ATOM 842 N N . PHE A 1 104 ? -5.473 1.674 9.667 1.00 81.50 104 PHE A N 1
ATOM 843 C CA . PHE A 1 104 ? -5.983 3.039 9.678 1.00 81.50 104 PHE A CA 1
ATOM 844 C C . PHE A 1 104 ? -5.741 3.731 11.018 1.00 81.50 104 PHE A C 1
ATOM 846 O O . PHE A 1 104 ? -5.713 3.098 12.073 1.00 81.50 104 PHE A O 1
ATOM 853 N N . CYS A 1 105 ? -5.641 5.059 10.980 1.00 74.38 105 CYS A N 1
ATOM 854 C CA . CYS A 1 105 ? -5.569 5.893 12.175 1.00 74.38 105 CYS A CA 1
ATOM 855 C C . CYS A 1 105 ? -6.715 6.910 12.188 1.00 74.38 105 CYS A C 1
ATOM 857 O O . CYS A 1 105 ? -6.846 7.739 11.286 1.00 74.38 105 CYS A O 1
ATOM 859 N N . THR A 1 106 ? -7.551 6.846 13.221 1.00 73.75 106 THR A N 1
ATOM 860 C CA . THR A 1 106 ? -8.690 7.746 13.437 1.00 73.75 106 THR A CA 1
ATOM 861 C C . THR A 1 106 ? -8.975 7.874 14.930 1.00 73.75 106 THR A C 1
ATOM 863 O O . THR A 1 106 ? -8.637 6.990 15.710 1.00 73.75 106 THR A O 1
ATOM 866 N N . GLN A 1 107 ? -9.578 8.993 15.329 1.00 72.94 107 GLN A N 1
ATOM 867 C CA . GLN A 1 107 ? -9.835 9.336 16.734 1.00 72.94 107 GLN A CA 1
ATOM 868 C C . GLN A 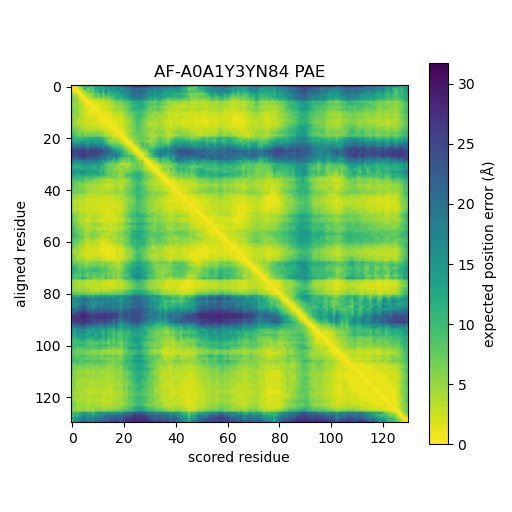1 107 ? -11.198 8.853 17.244 1.00 72.94 107 GLN A C 1
ATOM 870 O O . GLN A 1 107 ? -11.502 9.006 18.423 1.00 72.94 107 GLN A O 1
ATOM 875 N N . THR A 1 108 ? -12.062 8.339 16.366 1.00 77.56 108 THR A N 1
ATOM 876 C CA . THR A 1 108 ? -13.435 7.968 16.731 1.00 77.56 108 THR A CA 1
ATOM 877 C C . THR A 1 108 ? -13.800 6.614 16.155 1.00 77.56 108 THR A C 1
ATOM 879 O O . THR A 1 108 ? -13.421 6.301 15.024 1.00 77.56 108 THR A O 1
ATOM 882 N N . GLN A 1 109 ? -14.605 5.849 16.897 1.00 81.12 109 GLN A N 1
ATOM 883 C CA . GLN A 1 109 ? -15.136 4.580 16.404 1.00 81.12 109 GLN A CA 1
ATOM 884 C C . GLN A 1 109 ? -15.940 4.780 15.116 1.00 81.12 109 GLN A C 1
ATOM 886 O O . GLN A 1 109 ? -15.713 4.069 14.151 1.00 81.12 109 GLN A O 1
ATOM 891 N N . GLN A 1 110 ? -16.766 5.832 15.035 1.00 84.19 110 GLN A N 1
ATOM 892 C CA . GLN A 1 110 ? -17.506 6.159 13.811 1.00 84.19 110 GLN A CA 1
ATOM 893 C C . GLN A 1 110 ? -16.580 6.373 12.600 1.00 84.19 110 GLN A C 1
ATOM 895 O O . GLN A 1 110 ? -16.889 5.934 11.491 1.00 84.19 110 GLN A O 1
ATOM 900 N N . GLY A 1 111 ? -15.448 7.057 12.792 1.00 83.25 111 GLY A N 1
ATOM 901 C CA . GLY A 1 111 ? -14.454 7.240 11.739 1.00 83.25 111 GLY A CA 1
ATOM 902 C C . GLY A 1 111 ? -13.811 5.918 11.319 1.00 83.25 111 GLY A C 1
ATOM 903 O O . GLY A 1 111 ? -13.609 5.702 10.128 1.00 83.25 111 GLY A O 1
ATOM 904 N N . MET A 1 112 ? -13.534 5.028 12.274 1.00 84.50 112 MET A N 1
ATOM 905 C CA . MET A 1 112 ? -13.004 3.693 11.987 1.00 84.50 112 MET A CA 1
ATOM 906 C C . MET A 1 112 ? -14.021 2.844 11.229 1.00 84.50 112 MET A C 1
ATOM 908 O O . MET A 1 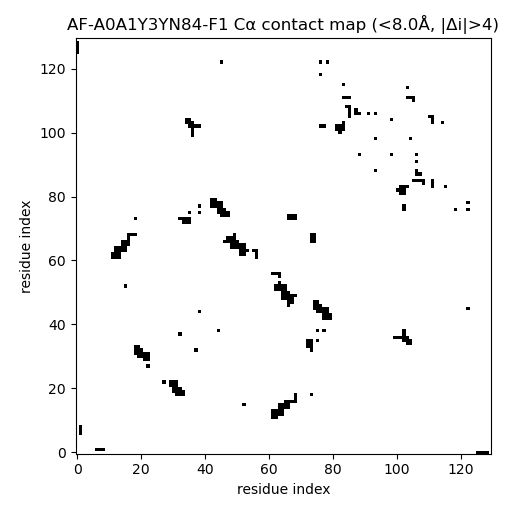112 ? -13.689 2.307 10.179 1.00 84.50 112 MET A O 1
ATOM 912 N N . ASP A 1 113 ? -15.270 2.805 11.691 1.00 86.56 113 ASP A N 1
ATOM 913 C CA . ASP A 1 113 ? -16.362 2.073 11.047 1.00 86.56 113 ASP A CA 1
ATOM 914 C C . ASP A 1 113 ? -16.541 2.529 9.590 1.00 86.56 113 ASP A C 1
ATOM 916 O O . ASP A 1 113 ? -16.654 1.703 8.689 1.00 86.56 113 ASP A O 1
ATOM 920 N N . THR A 1 114 ? -16.471 3.843 9.342 1.00 88.19 114 THR A N 1
ATOM 921 C CA . THR A 1 114 ? -16.560 4.420 7.988 1.00 88.19 114 THR A CA 1
ATOM 922 C C . THR A 1 114 ? -15.395 3.973 7.097 1.00 88.19 114 THR A C 1
ATOM 924 O O . THR A 1 114 ? -15.597 3.649 5.926 1.00 88.19 114 THR A O 1
ATOM 927 N N . LEU A 1 115 ? -14.166 3.957 7.626 1.00 86.75 115 LEU A N 1
ATOM 928 C CA . LEU A 1 115 ? -12.979 3.521 6.881 1.00 86.75 115 LEU A CA 1
ATOM 929 C C . LEU A 1 115 ? -13.016 2.018 6.586 1.00 86.75 115 LEU A C 1
ATOM 931 O O . LEU A 1 115 ? -12.698 1.610 5.469 1.00 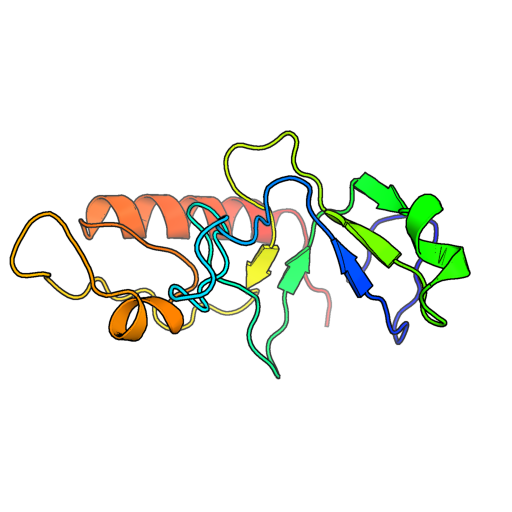86.75 115 LEU A O 1
ATOM 935 N N . MET A 1 116 ? -13.451 1.211 7.553 1.00 88.12 116 MET A N 1
ATOM 936 C CA . MET A 1 116 ? -13.598 -0.236 7.396 1.00 88.12 116 MET A CA 1
ATOM 937 C C . MET A 1 116 ? -14.696 -0.583 6.388 1.00 88.12 116 MET A C 1
ATOM 939 O O . MET A 1 116 ? -14.460 -1.391 5.493 1.00 88.12 116 MET A O 1
ATOM 943 N N . GLU A 1 117 ? -15.853 0.083 6.452 1.00 90.88 117 GLU A N 1
ATOM 944 C CA . GLU A 1 117 ? -16.918 -0.097 5.462 1.00 90.88 117 GLU A CA 1
ATOM 945 C C . GLU A 1 117 ? -16.425 0.251 4.049 1.00 90.88 117 GLU A C 1
ATOM 947 O O . GLU A 1 117 ? -16.617 -0.527 3.111 1.00 90.88 117 GLU A O 1
ATOM 952 N N . ALA A 1 118 ? -15.727 1.380 3.890 1.00 89.38 118 ALA A N 1
ATOM 953 C CA . ALA A 1 118 ? -15.148 1.768 2.607 1.00 89.38 118 ALA A CA 1
ATOM 954 C C . ALA A 1 118 ? -14.118 0.740 2.107 1.00 89.38 118 ALA A C 1
ATOM 956 O O . ALA A 1 118 ? -14.163 0.339 0.942 1.00 89.38 118 ALA A O 1
ATOM 957 N N . LYS A 1 119 ? -13.222 0.266 2.983 1.00 88.62 119 LYS A N 1
ATOM 958 C CA . LYS A 1 119 ? -12.253 -0.796 2.680 1.00 88.62 119 LYS A CA 1
ATOM 959 C C . LYS A 1 119 ? -12.956 -2.050 2.159 1.00 88.62 119 LYS A C 1
ATOM 961 O O . LYS A 1 119 ? -12.580 -2.561 1.104 1.00 88.62 119 LYS A O 1
ATOM 966 N N . HIS A 1 120 ? -13.989 -2.527 2.854 1.00 90.25 120 HIS A N 1
ATOM 967 C CA . HIS A 1 120 ? -14.744 -3.718 2.452 1.00 90.25 120 HIS A CA 1
ATOM 968 C C . HIS A 1 120 ? -15.424 -3.538 1.097 1.00 90.25 120 HIS A C 1
ATOM 970 O O . HIS A 1 120 ? -15.358 -4.436 0.259 1.00 90.25 120 HIS A O 1
ATOM 976 N N . GLN A 1 121 ? -16.020 -2.370 0.843 1.00 90.75 121 GLN A N 1
ATOM 977 C CA . GLN A 1 121 ? -16.629 -2.050 -0.450 1.00 90.75 121 GLN A CA 1
ATOM 978 C C . GLN A 1 121 ? -15.610 -2.038 -1.597 1.00 90.75 121 GLN A C 1
ATOM 980 O O . GLN A 1 121 ? -15.945 -2.441 -2.713 1.00 90.75 121 GLN A O 1
ATOM 985 N N . VAL A 1 122 ? -14.374 -1.589 -1.352 1.00 87.94 122 VAL A N 1
ATOM 986 C CA . VAL A 1 122 ? -13.300 -1.650 -2.354 1.00 87.94 122 VAL A CA 1
ATOM 987 C C . VAL A 1 122 ? -12.852 -3.093 -2.570 1.00 87.94 122 VAL A C 1
ATOM 989 O O . VAL A 1 122 ? -12.871 -3.556 -3.706 1.00 87.94 122 VAL A O 1
ATOM 992 N N . ILE A 1 123 ? -12.502 -3.829 -1.510 1.00 87.44 123 ILE A N 1
ATOM 993 C CA . ILE A 1 123 ? -12.006 -5.213 -1.613 1.00 87.44 123 ILE A CA 1
ATOM 994 C C . ILE A 1 123 ? -13.028 -6.128 -2.300 1.00 87.44 123 ILE A C 1
ATOM 996 O O . ILE A 1 123 ? -12.652 -6.946 -3.137 1.00 87.44 123 ILE A O 1
ATOM 1000 N N . ALA A 1 124 ? -14.325 -5.948 -2.035 1.00 88.56 124 ALA A N 1
ATOM 1001 C CA . ALA A 1 124 ? -15.390 -6.726 -2.669 1.00 88.56 124 ALA A CA 1
ATOM 1002 C C . ALA A 1 124 ? -15.441 -6.589 -4.205 1.00 88.56 124 ALA A C 1
ATOM 1004 O O . ALA A 1 124 ? -15.973 -7.469 -4.881 1.00 88.56 124 ALA A O 1
ATOM 1005 N N . GLN A 1 125 ? -14.881 -5.514 -4.774 1.00 87.44 125 GLN A N 1
ATOM 1006 C CA . GLN A 1 125 ? -14.775 -5.327 -6.228 1.00 87.44 125 GLN A CA 1
ATOM 1007 C C . GLN A 1 125 ? -13.615 -6.121 -6.847 1.00 87.44 125 GLN A C 1
ATOM 1009 O O . GLN A 1 125 ? -13.578 -6.298 -8.065 1.00 87.44 125 GLN A O 1
ATOM 1014 N N . PHE A 1 126 ? -12.692 -6.621 -6.023 1.00 83.56 126 PHE A N 1
ATOM 1015 C CA . PHE A 1 126 ? -11.498 -7.353 -6.437 1.00 83.56 126 PHE A CA 1
ATOM 1016 C C . PHE A 1 126 ? -11.447 -8.720 -5.736 1.00 83.56 126 PHE A C 1
ATOM 1018 O O . PHE A 1 126 ? -10.607 -8.930 -4.860 1.00 83.56 126 PHE A O 1
ATOM 1025 N N . PRO A 1 127 ? -12.324 -9.675 -6.108 1.00 63.25 127 PRO A N 1
ATOM 1026 C CA . PRO A 1 127 ? -12.426 -10.963 -5.427 1.00 63.25 127 PRO A CA 1
ATOM 1027 C C . PRO A 1 127 ? -11.099 -11.727 -5.437 1.00 63.25 127 PRO A C 1
ATOM 1029 O O . PRO A 1 127 ? -10.616 -12.159 -6.485 1.00 63.25 127 PRO A O 1
ATOM 1032 N N . VAL A 1 128 ? -10.509 -11.925 -4.258 1.00 60.41 128 VAL A N 1
ATOM 1033 C CA . VAL A 1 128 ? -9.360 -12.815 -4.078 1.00 60.41 128 VAL A CA 1
ATOM 1034 C C . VAL A 1 128 ? -9.854 -14.240 -4.348 1.00 60.41 128 VAL A C 1
ATOM 1036 O O . VAL A 1 128 ? -10.380 -14.896 -3.460 1.00 60.41 128 VAL A O 1
ATOM 1039 N N . ASN A 1 129 ? -9.802 -14.686 -5.604 1.00 51.78 129 ASN A N 1
ATOM 1040 C CA . ASN A 1 129 ? -10.112 -16.074 -5.937 1.00 51.78 129 ASN A CA 1
ATOM 1041 C C . ASN A 1 129 ? -9.037 -16.968 -5.299 1.00 51.78 129 ASN A C 1
ATOM 1043 O O . ASN A 1 129 ? -7.848 -16.726 -5.535 1.00 51.78 129 ASN A O 1
ATOM 1047 N N . GLU A 1 130 ? -9.481 -17.945 -4.503 1.00 42.94 130 GLU A N 1
ATOM 1048 C CA . GLU A 1 130 ? -8.670 -19.059 -3.980 1.00 42.94 130 GLU A CA 1
ATOM 1049 C C . GLU A 1 130 ? -8.045 -19.901 -5.104 1.00 42.94 130 GLU A C 1
ATOM 1051 O O . GLU A 1 130 ? -8.713 -20.109 -6.149 1.00 42.94 130 GLU A O 1
#

Mean predicted aligned error: 8.32 Å

Sequence (130 aa):
MYAGEGLQNGDLIWLTSSQWKLPESPTSGHLQTGYVNLPQNNWEYLVFLQGPADEFQPIYEQPVYQLRDDLTLTPILCCTDWNAEVEEGQGDTILYKEARWHEFCTQTQQGMDTLMEAKHQVIAQFPVNE

Foldseek 3Di:
DDDDPDDDPPADEAEDEPQFDDPPDPVPPDTGQAFFADDDPPFDWDFAFPAWPVVCVVPDVGTYTYGPHVDNHRRIATPDQDPLDADQDPDDDDDCVVCNRHGGDDNDNVVSVVVVVVSCVVVVVPDPDD